Protein AF-A0A3M0HJQ2-F1 (afdb_monomer_lite)

Structure (mmCIF, N/CA/C/O backbone):
data_AF-A0A3M0HJQ2-F1
#
_entry.id   AF-A0A3M0HJQ2-F1
#
loop_
_atom_site.group_PDB
_atom_site.id
_atom_site.type_symbol
_atom_site.label_atom_id
_atom_site.label_alt_id
_atom_site.label_comp_id
_atom_site.label_asym_id
_atom_site.label_entity_id
_atom_site.label_seq_id
_atom_site.pdbx_PDB_ins_code
_atom_site.Cartn_x
_atom_site.Cartn_y
_atom_site.Cartn_z
_atom_site.occupancy
_atom_site.B_iso_or_equiv
_atom_site.auth_seq_id
_atom_site.auth_comp_id
_atom_site.auth_asym_id
_atom_site.auth_atom_id
_atom_site.pdbx_PDB_model_num
ATOM 1 N N . MET A 1 1 ? -12.375 14.868 40.725 1.00 40.19 1 MET A N 1
ATOM 2 C CA . MET A 1 1 ? -12.923 14.116 39.579 1.00 40.19 1 MET A CA 1
ATOM 3 C C . MET A 1 1 ? -11.983 14.349 38.417 1.00 40.19 1 MET A C 1
ATOM 5 O O . MET A 1 1 ? -12.058 15.398 37.795 1.00 40.19 1 MET A O 1
ATOM 9 N N . THR A 1 2 ? -11.043 13.436 38.203 1.00 40.97 2 THR A N 1
ATOM 10 C CA . THR A 1 2 ? -10.076 13.527 37.106 1.00 40.97 2 THR A CA 1
ATOM 11 C C . THR A 1 2 ? -10.437 12.409 36.146 1.00 40.97 2 THR A C 1
ATOM 13 O O . THR A 1 2 ? -10.406 11.239 36.516 1.00 40.97 2 THR A O 1
ATOM 16 N N . ASN A 1 3 ? -10.928 12.792 34.973 1.00 42.38 3 ASN A N 1
ATOM 17 C CA . ASN A 1 3 ? -11.360 11.874 33.935 1.00 42.38 3 ASN A CA 1
ATOM 18 C C . ASN A 1 3 ? -10.102 11.385 33.206 1.00 42.38 3 ASN A C 1
ATOM 20 O O . ASN A 1 3 ? -9.624 12.054 32.294 1.00 42.38 3 ASN A O 1
ATOM 24 N N . ASP A 1 4 ? -9.528 10.265 33.650 1.00 40.72 4 ASP A N 1
ATOM 25 C CA . ASP A 1 4 ? -8.465 9.570 32.919 1.00 40.72 4 ASP A CA 1
ATOM 26 C C . ASP A 1 4 ? -9.086 8.861 31.712 1.00 40.72 4 ASP A C 1
ATOM 28 O O . ASP A 1 4 ? -9.341 7.656 31.707 1.00 40.72 4 ASP A O 1
ATOM 32 N N . ALA A 1 5 ? -9.333 9.630 30.653 1.00 44.31 5 ALA A N 1
ATOM 33 C CA . ALA A 1 5 ? -9.494 9.086 29.318 1.00 44.31 5 ALA A CA 1
ATOM 34 C C . ALA A 1 5 ? -8.116 8.608 28.834 1.00 44.31 5 ALA A C 1
ATOM 36 O O . ALA A 1 5 ? -7.467 9.245 28.006 1.00 44.31 5 ALA A O 1
ATOM 37 N N . ARG A 1 6 ? -7.649 7.470 29.364 1.00 46.12 6 ARG A N 1
ATOM 38 C CA . ARG A 1 6 ? -6.638 6.670 28.674 1.00 46.12 6 ARG A CA 1
ATOM 39 C C . ARG A 1 6 ? -7.278 6.240 27.362 1.00 46.12 6 ARG A C 1
ATOM 41 O O . ARG A 1 6 ? -8.060 5.293 27.333 1.00 46.12 6 ARG A O 1
ATOM 48 N N . ALA A 1 7 ? -6.965 6.961 26.288 1.00 50.78 7 ALA A N 1
ATOM 49 C CA . ALA A 1 7 ? -7.093 6.435 24.945 1.00 50.78 7 ALA A CA 1
ATOM 50 C C . ALA A 1 7 ? -6.410 5.067 24.968 1.00 50.78 7 ALA A C 1
ATOM 52 O O . ALA A 1 7 ? -5.199 4.971 25.177 1.00 50.78 7 ALA A O 1
ATOM 53 N N . VAL A 1 8 ? -7.202 4.000 24.884 1.00 52.22 8 VAL A N 1
ATOM 54 C CA . VAL A 1 8 ? -6.667 2.656 24.733 1.00 52.22 8 VAL A CA 1
ATOM 55 C C . VAL A 1 8 ? -5.975 2.687 23.383 1.00 52.22 8 VAL A C 1
ATOM 57 O O . VAL A 1 8 ? -6.640 2.666 22.350 1.00 52.22 8 VAL A O 1
ATOM 60 N N . ALA A 1 9 ? -4.652 2.843 23.391 1.00 58.59 9 ALA A N 1
ATOM 61 C CA . ALA A 1 9 ? -3.831 2.597 22.223 1.00 58.59 9 ALA A CA 1
ATOM 62 C C . ALA A 1 9 ? -4.169 1.169 21.791 1.00 58.59 9 ALA A C 1
ATOM 64 O O . ALA A 1 9 ? -3.817 0.210 22.480 1.00 58.59 9 ALA A O 1
ATOM 65 N N . GLY A 1 10 ? -4.997 1.043 20.751 1.00 65.00 10 GLY A N 1
ATOM 66 C CA . GLY A 1 10 ? -5.478 -0.250 20.295 1.00 65.00 10 GLY A CA 1
ATOM 67 C C . GLY A 1 10 ? -4.273 -1.134 20.014 1.00 65.00 10 GLY A C 1
ATOM 68 O O . GLY A 1 10 ? -3.304 -0.669 19.414 1.00 65.00 10 GLY A O 1
ATOM 69 N N . THR A 1 11 ? -4.309 -2.384 20.475 1.00 79.12 11 THR A N 1
ATOM 70 C CA . THR A 1 11 ? -3.234 -3.342 20.210 1.00 79.12 11 THR A CA 1
ATOM 71 C C . THR A 1 11 ? -2.962 -3.366 18.712 1.00 79.12 11 THR A C 1
ATOM 73 O O . THR A 1 11 ? -3.881 -3.611 17.923 1.00 79.12 11 THR A O 1
ATOM 76 N N . ARG A 1 12 ? -1.717 -3.060 18.336 1.00 84.88 12 ARG A N 1
ATOM 77 C CA . ARG A 1 12 ? -1.265 -3.168 16.955 1.00 84.88 12 ARG A C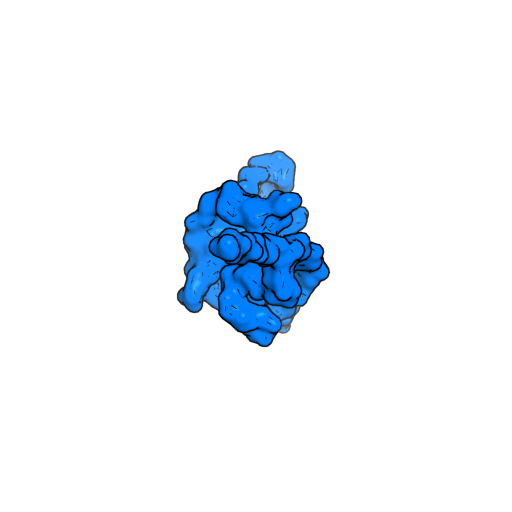A 1
ATOM 78 C C . ARG A 1 12 ? -0.928 -4.614 16.658 1.00 84.88 12 ARG A C 1
ATOM 80 O O . ARG A 1 12 ? -0.277 -5.276 17.466 1.00 84.88 12 ARG A O 1
ATOM 87 N N . ARG A 1 13 ? -1.386 -5.102 15.513 1.00 91.25 13 ARG A N 1
ATOM 88 C CA . ARG A 1 13 ? -1.111 -6.465 15.066 1.00 91.25 13 ARG A CA 1
ATOM 89 C C . ARG A 1 13 ? -0.843 -6.487 13.576 1.00 91.25 13 ARG A C 1
ATOM 91 O O . ARG A 1 13 ? -1.542 -5.818 12.813 1.00 91.25 13 ARG A O 1
ATOM 98 N N . MET A 1 14 ? 0.134 -7.305 13.210 1.00 92.56 14 MET A N 1
ATOM 99 C CA . MET A 1 14 ? 0.443 -7.640 11.833 1.00 92.56 14 MET A CA 1
ATOM 100 C C . MET A 1 14 ? 0.038 -9.069 11.524 1.00 92.56 14 MET A C 1
ATOM 102 O O . MET A 1 14 ? 0.194 -9.960 12.364 1.00 92.56 14 MET A O 1
ATOM 106 N N . GLU A 1 15 ? -0.432 -9.281 10.304 1.00 93.00 15 GLU A N 1
ATOM 107 C CA . GLU A 1 15 ? -0.724 -10.605 9.766 1.00 93.00 15 GLU A CA 1
ATOM 108 C C . GLU A 1 15 ? -0.312 -10.650 8.299 1.00 93.00 15 GLU A C 1
ATOM 110 O O . GLU A 1 15 ? -0.520 -9.681 7.570 1.00 93.00 15 GLU A O 1
ATOM 115 N N . THR A 1 16 ? 0.273 -11.769 7.877 1.00 93.25 16 THR A N 1
ATOM 116 C CA . THR A 1 16 ? 0.570 -12.038 6.469 1.00 93.25 16 THR A CA 1
ATOM 117 C C . THR A 1 16 ? -0.606 -12.769 5.834 1.00 93.25 16 THR A C 1
ATOM 119 O O . THR A 1 16 ? -1.147 -13.712 6.409 1.00 93.25 16 THR A O 1
ATOM 122 N N . ASP A 1 17 ? -0.969 -12.352 4.631 1.00 93.81 17 ASP A N 1
ATOM 123 C CA . ASP A 1 17 ? -2.041 -12.915 3.821 1.00 93.81 17 ASP A CA 1
ATOM 124 C C . ASP A 1 17 ? -1.639 -12.844 2.334 1.00 93.81 17 ASP A C 1
ATOM 126 O O . ASP A 1 17 ? -0.484 -12.591 1.979 1.00 93.81 17 ASP A O 1
ATOM 130 N N . SER A 1 18 ? -2.592 -13.066 1.437 1.00 92.69 18 SER A N 1
ATOM 131 C CA . SER A 1 18 ? -2.433 -12.866 0.006 1.00 92.69 18 SER A CA 1
ATOM 132 C C . SER A 1 18 ? -3.693 -12.275 -0.622 1.00 92.69 18 SER A C 1
ATOM 134 O O . SER A 1 18 ? -4.806 -12.415 -0.108 1.00 92.69 18 SER A O 1
ATOM 136 N N . ILE A 1 19 ? -3.506 -11.617 -1.759 1.00 92.81 19 ILE A N 1
ATOM 137 C CA . ILE A 1 19 ? -4.580 -11.178 -2.650 1.00 92.81 19 ILE A CA 1
ATOM 138 C C . ILE A 1 19 ? -4.380 -11.808 -4.023 1.00 92.81 19 ILE A C 1
ATOM 140 O O . ILE A 1 19 ? -3.255 -12.114 -4.418 1.00 92.81 19 ILE A O 1
ATOM 144 N N . THR A 1 20 ? -5.471 -11.990 -4.755 1.00 91.50 20 THR A N 1
ATOM 145 C CA . THR A 1 20 ? -5.436 -12.390 -6.164 1.00 91.50 20 THR A CA 1
ATOM 146 C C . THR A 1 20 ? -5.806 -11.179 -7.003 1.00 91.50 20 THR A C 1
ATOM 148 O O . THR A 1 20 ? -6.781 -10.502 -6.692 1.00 91.50 20 THR A O 1
ATOM 151 N N . VAL A 1 21 ? -5.012 -10.892 -8.028 1.00 88.56 21 VAL A N 1
ATOM 152 C CA . VAL A 1 21 ? -5.196 -9.738 -8.909 1.00 88.56 21 VAL A CA 1
ATOM 153 C C . VAL A 1 21 ? -5.335 -10.245 -10.331 1.00 88.56 21 VAL A C 1
ATOM 155 O O . VAL A 1 21 ? -4.450 -10.935 -10.848 1.00 88.56 21 VAL A O 1
ATOM 158 N N . ASP A 1 22 ? -6.443 -9.886 -10.960 1.00 83.62 22 ASP A N 1
ATOM 159 C CA . ASP A 1 22 ? -6.690 -10.149 -12.368 1.00 83.62 22 ASP A CA 1
ATOM 160 C C . ASP A 1 22 ? -6.090 -9.006 -13.180 1.00 83.62 22 ASP A C 1
ATOM 162 O O . ASP A 1 22 ? -6.580 -7.883 -13.119 1.00 83.62 22 ASP A O 1
ATOM 166 N N . SER A 1 23 ? -5.017 -9.269 -13.931 1.00 69.06 23 SER A N 1
ATOM 167 C CA . SER A 1 23 ? -4.483 -8.253 -14.837 1.00 69.06 23 SER A CA 1
ATOM 168 C C . SER A 1 23 ? -5.125 -8.407 -16.213 1.00 69.06 23 SER A C 1
ATOM 170 O O . SER A 1 23 ? -4.964 -9.459 -16.833 1.00 69.06 23 SER A O 1
ATOM 172 N N . PRO A 1 24 ? -5.774 -7.367 -16.764 1.00 66.06 24 PRO A N 1
ATOM 173 C CA . PRO A 1 24 ? -6.305 -7.411 -18.125 1.00 66.06 24 PRO A CA 1
ATOM 174 C C . PRO A 1 24 ? -5.197 -7.528 -19.188 1.00 66.06 24 PRO A C 1
ATOM 176 O O . PRO A 1 24 ? -5.477 -7.871 -20.336 1.00 66.06 24 PRO A O 1
ATOM 179 N N . ALA A 1 25 ? -3.937 -7.264 -18.820 1.00 64.00 25 ALA A N 1
ATOM 180 C CA . ALA A 1 25 ? -2.772 -7.378 -19.695 1.00 64.00 25 ALA A CA 1
ATOM 181 C C . ALA A 1 25 ? -2.166 -8.796 -19.750 1.00 64.00 25 ALA A C 1
ATOM 183 O O . ALA A 1 25 ? -1.341 -9.065 -20.626 1.00 64.00 25 ALA A O 1
ATOM 184 N N . SER A 1 26 ? -2.562 -9.712 -18.858 1.00 60.38 26 SER A N 1
ATOM 185 C CA . SER A 1 26 ? -2.122 -11.113 -18.867 1.00 60.38 26 SER A CA 1
ATOM 186 C C . SER A 1 26 ? -3.301 -12.079 -18.906 1.00 60.38 26 SER A C 1
ATOM 188 O O . SER A 1 26 ? -4.378 -11.805 -18.398 1.00 60.38 26 SER A O 1
ATOM 190 N N . THR A 1 27 ? -3.107 -13.265 -19.478 1.00 62.25 27 THR A N 1
ATOM 191 C CA . THR A 1 27 ? -4.163 -14.281 -19.652 1.00 62.25 27 THR A CA 1
ATOM 192 C C . THR A 1 27 ? -4.518 -15.043 -18.361 1.00 62.25 27 THR A C 1
ATOM 194 O O . THR A 1 27 ? -4.965 -16.186 -18.422 1.00 62.25 27 THR A O 1
ATOM 197 N N . GLY A 1 28 ? -4.322 -14.439 -17.184 1.00 71.56 28 GLY A N 1
ATOM 198 C CA . GLY A 1 28 ? -4.592 -15.078 -15.897 1.00 71.56 28 GLY A CA 1
ATOM 199 C C . GLY A 1 28 ? -4.363 -14.185 -14.678 1.00 71.56 28 GLY A C 1
ATOM 200 O O . GLY A 1 28 ? -3.736 -13.127 -14.763 1.00 71.56 28 GLY A O 1
ATOM 201 N N . SER A 1 29 ? -4.886 -14.653 -13.546 1.00 83.38 29 SER A N 1
ATOM 202 C CA . SER A 1 29 ? -4.750 -14.042 -12.225 1.00 83.38 29 SER A CA 1
ATOM 203 C C . SER A 1 29 ? -3.366 -14.287 -11.624 1.00 83.38 29 SER A C 1
ATOM 205 O O . SER A 1 29 ? -2.791 -15.366 -11.779 1.00 83.38 29 SER A O 1
ATOM 207 N N . THR A 1 30 ? -2.848 -13.310 -10.882 1.00 84.38 30 THR A N 1
ATOM 208 C CA . THR A 1 30 ? -1.586 -13.429 -10.139 1.00 84.38 30 THR A CA 1
ATOM 209 C C . THR A 1 30 ? -1.834 -13.264 -8.642 1.00 84.38 30 THR A C 1
ATOM 211 O O . THR A 1 30 ? -2.609 -12.405 -8.227 1.00 84.38 30 THR A O 1
ATOM 214 N N . VAL A 1 31 ? -1.182 -14.093 -7.825 1.00 87.69 31 VAL A N 1
ATOM 215 C CA . VAL A 1 31 ? -1.279 -14.035 -6.360 1.00 87.69 31 VAL A CA 1
ATOM 216 C C . VAL A 1 31 ? -0.127 -13.212 -5.799 1.00 87.69 31 VAL A C 1
ATOM 218 O O . VAL A 1 31 ? 1.036 -13.469 -6.115 1.00 87.69 31 VAL A O 1
ATOM 221 N N . PHE A 1 32 ? -0.451 -12.257 -4.933 1.00 87.44 32 PHE A N 1
ATOM 222 C CA . PHE A 1 32 ? 0.510 -11.361 -4.303 1.00 87.44 32 PHE A CA 1
ATOM 223 C C . PHE A 1 32 ? 0.479 -11.504 -2.782 1.00 87.44 32 PHE A C 1
ATOM 225 O O . PHE A 1 32 ? -0.608 -11.463 -2.199 1.00 87.44 32 PHE A O 1
ATOM 232 N N . PRO A 1 33 ? 1.643 -11.656 -2.120 1.00 91.06 33 PRO A N 1
ATOM 233 C CA . PRO A 1 33 ? 1.706 -11.637 -0.669 1.00 91.06 33 PRO A CA 1
ATOM 234 C C . PRO A 1 33 ? 1.426 -10.224 -0.161 1.00 91.06 33 PRO A C 1
ATOM 236 O O . PRO A 1 33 ? 1.932 -9.236 -0.709 1.00 91.06 33 PRO A O 1
ATOM 239 N N . VAL A 1 34 ? 0.655 -10.143 0.916 1.00 94.62 34 VAL A N 1
ATOM 240 C CA . VAL A 1 34 ? 0.376 -8.888 1.606 1.00 94.62 34 VAL A CA 1
ATOM 241 C C . VAL A 1 34 ? 0.575 -9.040 3.103 1.00 94.62 34 VAL A C 1
ATOM 243 O O . VAL A 1 34 ? 0.422 -10.127 3.653 1.00 94.62 34 VAL A O 1
ATOM 246 N N . THR A 1 35 ? 0.853 -7.929 3.763 1.00 95.44 35 THR A N 1
ATOM 247 C CA . THR A 1 35 ? 0.841 -7.828 5.216 1.00 95.44 35 THR A CA 1
ATOM 248 C C . THR A 1 35 ? -0.165 -6.772 5.619 1.00 95.44 35 THR A C 1
ATOM 250 O O . THR A 1 35 ? -0.151 -5.659 5.102 1.00 95.44 35 THR A O 1
ATOM 253 N N . THR A 1 36 ? -1.057 -7.109 6.540 1.00 96.44 36 THR A N 1
ATOM 254 C CA . THR A 1 36 ? -2.045 -6.176 7.081 1.00 96.44 36 THR A CA 1
ATOM 255 C C . THR A 1 36 ? -1.555 -5.619 8.407 1.00 96.44 36 THR A C 1
ATOM 257 O O . THR A 1 36 ? -1.133 -6.393 9.263 1.00 96.44 36 THR A O 1
ATOM 260 N N . ALA A 1 37 ? -1.659 -4.308 8.601 1.00 96.00 37 ALA A N 1
ATOM 261 C CA . ALA A 1 37 ? -1.519 -3.666 9.900 1.00 96.00 37 ALA A CA 1
ATOM 262 C C . ALA A 1 37 ? -2.908 -3.319 10.436 1.00 96.00 37 ALA A C 1
ATOM 264 O O . ALA A 1 37 ? -3.727 -2.701 9.748 1.00 96.00 37 ALA A O 1
ATOM 265 N N . SER A 1 38 ? -3.170 -3.711 11.679 1.00 94.75 38 SER A N 1
ATOM 266 C CA . SER A 1 38 ? -4.444 -3.479 12.350 1.00 94.75 38 SER A CA 1
ATOM 267 C C . SER A 1 38 ? -4.263 -2.738 13.667 1.00 94.75 38 SER A C 1
ATOM 269 O O . SER A 1 38 ? -3.275 -2.937 14.370 1.00 94.75 38 SER A O 1
ATOM 271 N N . THR A 1 39 ? -5.237 -1.894 14.007 1.00 91.25 39 THR A N 1
ATOM 272 C CA . THR A 1 39 ? -5.325 -1.199 15.297 1.00 91.25 39 THR A CA 1
ATOM 273 C C . THR A 1 39 ? -6.697 -1.470 15.896 1.00 91.25 39 THR A C 1
ATOM 275 O O . THR A 1 39 ? -7.719 -1.218 15.260 1.00 91.25 39 THR A O 1
ATOM 278 N N . GLY A 1 40 ? -6.739 -2.020 17.113 1.00 88.94 40 GLY A N 1
ATOM 279 C CA . GLY A 1 40 ? -8.012 -2.322 17.782 1.00 88.94 40 GLY A CA 1
ATOM 280 C C . GLY A 1 40 ? -8.883 -3.328 17.015 1.00 88.94 40 GLY A C 1
ATOM 281 O O . GLY A 1 40 ? -10.105 -3.232 17.048 1.00 88.94 40 GLY A O 1
ATOM 282 N N . GLY A 1 41 ? -8.257 -4.261 16.287 1.00 88.75 41 GLY A N 1
ATOM 283 C CA . GLY A 1 41 ? -8.943 -5.292 15.498 1.00 88.75 41 GLY A CA 1
ATOM 284 C C . GLY A 1 41 ? -9.437 -4.846 14.118 1.00 88.75 41 GLY A C 1
ATOM 285 O O . GLY A 1 41 ? -9.978 -5.668 13.387 1.00 88.75 41 GLY A O 1
ATOM 286 N N . THR A 1 42 ? -9.238 -3.582 13.735 1.00 92.69 42 THR A N 1
ATOM 287 C CA . THR A 1 42 ? -9.570 -3.081 12.391 1.00 92.69 42 THR A CA 1
ATOM 288 C C . THR A 1 42 ? -8.301 -2.963 11.561 1.00 92.69 42 THR A C 1
ATOM 290 O O . THR A 1 42 ? -7.333 -2.358 12.023 1.00 92.69 42 THR A O 1
ATOM 293 N N . VAL A 1 43 ? -8.290 -3.525 10.349 1.00 96.38 43 VAL A N 1
ATOM 294 C CA . VAL A 1 43 ? -7.192 -3.319 9.392 1.00 96.38 43 VAL A CA 1
ATOM 295 C C . VAL A 1 43 ? -7.205 -1.860 8.953 1.00 96.38 43 VAL A C 1
ATOM 297 O O . VAL A 1 43 ? -8.227 -1.355 8.501 1.00 96.38 43 VAL A O 1
ATOM 300 N N . THR A 1 44 ? -6.075 -1.179 9.112 1.00 96.12 44 THR A N 1
ATOM 301 C CA . THR A 1 44 ? -5.917 0.241 8.766 1.00 96.12 44 THR A CA 1
ATOM 302 C C . THR A 1 44 ? -5.009 0.440 7.560 1.00 96.12 44 THR A C 1
ATOM 304 O O . THR A 1 44 ? -5.124 1.444 6.858 1.00 96.12 44 THR A O 1
ATOM 307 N N . ALA A 1 45 ? -4.110 -0.511 7.311 1.00 97.00 45 ALA A N 1
ATOM 308 C CA . ALA A 1 45 ? -3.165 -0.458 6.211 1.00 97.00 45 ALA A CA 1
ATOM 309 C C . ALA A 1 45 ? -2.816 -1.858 5.702 1.00 97.00 45 ALA A C 1
ATOM 311 O O . ALA A 1 45 ? -2.811 -2.825 6.466 1.00 97.00 45 ALA A O 1
ATOM 312 N N . VAL A 1 46 ? -2.487 -1.946 4.417 1.00 97.12 46 VAL A N 1
ATOM 313 C CA . VAL A 1 46 ? -2.036 -3.173 3.757 1.00 97.12 46 VAL A CA 1
ATOM 314 C C . VAL A 1 46 ? -0.762 -2.876 2.981 1.00 97.12 46 VAL A C 1
ATOM 316 O O . VAL A 1 46 ? -0.723 -1.935 2.196 1.00 97.12 46 VAL A O 1
ATOM 319 N N . MET A 1 47 ? 0.275 -3.678 3.198 1.00 95.25 47 MET A N 1
ATOM 320 C CA . MET A 1 47 ? 1.523 -3.640 2.452 1.00 95.25 47 MET A CA 1
ATOM 321 C C . MET A 1 47 ? 1.601 -4.811 1.491 1.00 95.25 47 MET A C 1
ATOM 323 O O . MET A 1 47 ? 1.541 -5.963 1.904 1.00 95.25 47 MET A O 1
ATOM 327 N N . ILE A 1 48 ? 1.816 -4.525 0.219 1.00 92.75 48 ILE A N 1
ATOM 328 C CA . ILE A 1 48 ? 2.122 -5.519 -0.798 1.00 92.75 48 ILE A CA 1
ATOM 329 C C . ILE A 1 48 ? 3.634 -5.749 -0.795 1.00 92.75 48 ILE A C 1
ATOM 331 O O . ILE A 1 48 ? 4.415 -4.793 -0.813 1.00 92.75 48 ILE A O 1
ATOM 335 N N . ALA A 1 49 ? 4.036 -7.023 -0.814 1.00 84.62 49 ALA A N 1
ATOM 336 C CA . ALA A 1 49 ? 5.428 -7.433 -1.000 1.00 84.62 49 ALA A CA 1
ATOM 337 C C . ALA A 1 49 ? 6.399 -7.033 0.140 1.00 84.62 49 ALA A C 1
ATOM 339 O O . ALA A 1 49 ? 7.584 -6.798 -0.099 1.00 84.62 49 ALA A O 1
ATOM 340 N N . GLU A 1 50 ? 5.928 -6.997 1.395 1.00 76.44 50 GLU A N 1
ATOM 341 C CA . GLU A 1 50 ? 6.746 -6.642 2.575 1.00 76.44 50 GLU A CA 1
ATOM 342 C C . GLU A 1 50 ? 8.088 -7.407 2.610 1.00 76.44 50 GLU A C 1
ATOM 344 O O . GLU A 1 50 ? 9.163 -6.811 2.720 1.00 76.44 50 GLU A O 1
ATOM 349 N N . TYR A 1 51 ? 8.059 -8.728 2.397 1.00 65.38 51 TYR A N 1
ATOM 350 C CA . TYR A 1 51 ? 9.249 -9.588 2.476 1.00 65.38 51 TYR A CA 1
ATOM 351 C C . TYR A 1 51 ? 10.115 -9.631 1.206 1.00 65.38 51 TYR A C 1
ATOM 353 O O . TYR A 1 51 ? 11.068 -10.405 1.137 1.00 65.38 51 TYR A O 1
ATOM 361 N N . GLY A 1 52 ? 9.845 -8.781 0.215 1.00 60.59 52 GLY A N 1
ATOM 362 C CA . GLY A 1 52 ? 10.681 -8.635 -0.976 1.00 60.59 52 GLY A CA 1
ATOM 363 C C . GLY A 1 52 ? 9.886 -8.085 -2.155 1.00 60.59 52 GLY A C 1
ATOM 364 O O . GLY A 1 52 ? 8.750 -8.515 -2.333 1.00 60.59 52 GLY A O 1
ATOM 365 N N . PRO A 1 53 ? 10.456 -7.172 -2.966 1.00 59.75 53 PRO A N 1
ATOM 366 C CA . PRO A 1 53 ? 9.754 -6.578 -4.100 1.00 59.75 53 PRO A CA 1
ATOM 367 C C . PRO A 1 53 ? 9.263 -7.658 -5.067 1.00 59.75 53 PRO A C 1
ATOM 369 O O . PRO A 1 53 ? 9.920 -8.683 -5.270 1.00 59.75 53 PRO A O 1
ATOM 372 N N . LEU A 1 54 ? 8.114 -7.405 -5.691 1.00 66.31 54 LEU A N 1
ATOM 373 C CA . LEU A 1 54 ? 7.553 -8.295 -6.702 1.00 66.31 54 LEU A CA 1
ATOM 374 C C . LEU A 1 54 ? 8.550 -8.470 -7.855 1.00 66.31 54 LEU A C 1
ATOM 376 O O . LEU A 1 54 ? 9.057 -7.488 -8.399 1.00 66.31 54 LEU A O 1
ATOM 380 N N . ALA A 1 55 ? 8.850 -9.718 -8.216 1.00 57.88 55 ALA A N 1
ATOM 381 C CA . ALA A 1 55 ? 9.715 -10.006 -9.353 1.00 57.88 55 ALA A CA 1
ATOM 382 C C . ALA A 1 55 ? 9.010 -9.631 -10.669 1.00 57.88 55 ALA A C 1
ATOM 384 O O . ALA A 1 55 ? 7.850 -9.982 -10.875 1.00 57.88 55 ALA A O 1
ATOM 385 N N . GLY A 1 56 ? 9.730 -8.967 -11.579 1.00 61.75 56 GLY A N 1
ATOM 386 C CA . GLY A 1 56 ? 9.208 -8.553 -12.886 1.00 61.75 56 GLY A CA 1
ATOM 387 C C . GLY A 1 56 ? 8.575 -7.157 -12.895 1.00 61.75 56 GLY A C 1
ATOM 388 O O . GLY A 1 56 ? 8.811 -6.335 -12.010 1.00 61.75 56 GLY A O 1
ATOM 389 N N . THR A 1 57 ? 7.810 -6.857 -13.948 1.00 62.62 57 THR A N 1
ATOM 390 C CA . THR A 1 57 ? 7.064 -5.596 -14.059 1.00 62.62 57 THR A CA 1
ATOM 391 C C . THR A 1 57 ? 5.953 -5.579 -13.017 1.00 62.62 57 THR A C 1
ATOM 393 O O . THR A 1 57 ? 5.162 -6.518 -12.955 1.00 62.62 57 THR A O 1
ATOM 396 N N . SER A 1 58 ? 5.883 -4.518 -12.207 1.00 68.50 58 SER A N 1
ATOM 397 C CA . SER A 1 58 ? 4.778 -4.383 -11.255 1.00 68.50 58 SER A CA 1
ATOM 398 C C . SER A 1 58 ? 3.451 -4.309 -12.003 1.00 68.50 58 SER A C 1
ATOM 400 O O . SER A 1 58 ? 3.396 -3.597 -13.013 1.00 68.50 58 SER A O 1
ATOM 402 N N . PRO A 1 59 ? 2.394 -4.986 -11.527 1.00 76.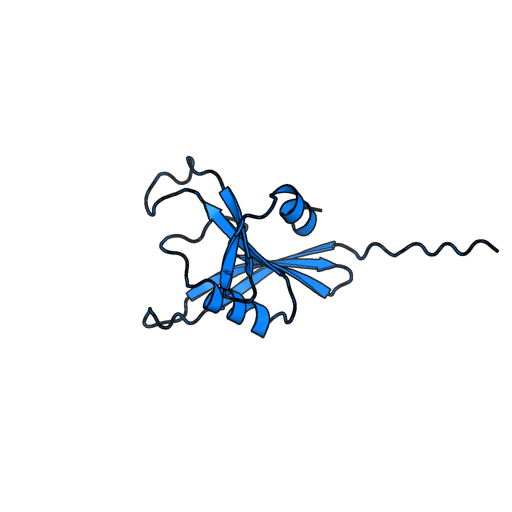06 59 PRO A N 1
ATOM 403 C CA . PRO A 1 59 ? 1.059 -4.804 -12.071 1.00 76.06 59 PRO A CA 1
ATOM 404 C C . PRO A 1 59 ? 0.617 -3.341 -12.008 1.00 76.06 59 PRO A C 1
ATOM 406 O O . PRO A 1 59 ? 1.187 -2.515 -11.277 1.00 76.06 59 PRO A O 1
ATOM 409 N N . ASP A 1 60 ? -0.435 -3.027 -12.757 1.00 87.06 60 ASP A N 1
ATOM 410 C CA . ASP A 1 60 ? -1.067 -1.721 -12.662 1.00 87.06 60 ASP A CA 1
ATOM 411 C C . ASP A 1 60 ? -1.477 -1.435 -11.206 1.00 87.06 60 ASP A C 1
ATOM 413 O O . ASP A 1 60 ? -1.975 -2.306 -10.486 1.00 87.06 60 ASP A O 1
ATOM 417 N N . GLY A 1 61 ? -1.189 -0.220 -10.736 1.00 89.94 61 GLY A N 1
ATOM 418 C CA . GLY A 1 61 ? -1.443 0.138 -9.342 1.00 89.94 61 GLY A CA 1
ATOM 419 C C . GLY A 1 61 ? -2.937 0.219 -9.023 1.00 89.94 61 GLY A C 1
ATOM 420 O O . GLY A 1 61 ? -3.329 -0.018 -7.881 1.00 89.94 61 GLY A O 1
ATOM 421 N N . HIS A 1 62 ? -3.784 0.490 -10.020 1.00 91.94 62 HIS A N 1
ATOM 422 C CA . HIS A 1 62 ? -5.234 0.469 -9.875 1.00 91.94 62 HIS A CA 1
ATOM 423 C C . HIS A 1 62 ? -5.751 -0.949 -9.621 1.00 91.94 62 HIS A C 1
ATOM 425 O O . HIS A 1 62 ? -6.560 -1.140 -8.712 1.00 91.94 62 HIS A O 1
ATOM 431 N N . ASP A 1 63 ? -5.245 -1.940 -10.358 1.00 91.00 63 ASP A N 1
ATOM 432 C CA . ASP A 1 63 ? -5.641 -3.344 -10.198 1.00 91.00 63 ASP A CA 1
ATOM 433 C C . ASP A 1 63 ? -5.233 -3.871 -8.813 1.00 91.00 63 ASP A C 1
ATOM 435 O O . ASP A 1 63 ? -6.046 -4.457 -8.095 1.00 91.00 63 ASP A O 1
ATOM 439 N N . LEU A 1 64 ? -3.991 -3.587 -8.391 1.00 91.25 64 LEU A N 1
ATOM 440 C CA . LEU A 1 64 ? -3.498 -3.930 -7.051 1.00 91.25 64 LEU A CA 1
ATOM 4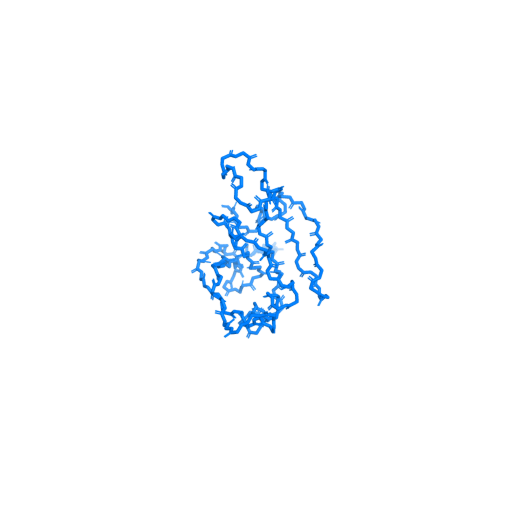41 C C . LEU A 1 64 ? -4.375 -3.315 -5.957 1.00 91.25 64 LEU A C 1
ATOM 443 O O . LEU A 1 64 ? -4.802 -4.001 -5.026 1.00 91.25 64 LEU A O 1
ATOM 447 N N . ARG A 1 65 ? -4.642 -2.010 -6.063 1.00 94.50 65 ARG A N 1
ATOM 448 C CA . ARG A 1 65 ? -5.419 -1.279 -5.065 1.00 94.50 65 ARG A CA 1
ATOM 449 C C . ARG A 1 65 ? -6.857 -1.779 -4.998 1.00 94.50 65 ARG A C 1
ATOM 451 O O . ARG A 1 65 ? -7.384 -1.939 -3.901 1.00 94.50 65 ARG A O 1
ATOM 458 N N . THR A 1 66 ? -7.480 -2.034 -6.143 1.00 94.00 66 THR A N 1
ATOM 459 C CA . THR A 1 66 ? -8.852 -2.551 -6.214 1.00 94.00 66 THR A CA 1
ATOM 460 C C . THR A 1 66 ? -8.956 -3.905 -5.522 1.00 94.00 66 THR A C 1
ATOM 462 O O . THR A 1 66 ? -9.770 -4.053 -4.615 1.00 94.00 66 THR A O 1
ATOM 465 N N . ALA A 1 67 ? -8.053 -4.842 -5.827 1.00 93.81 67 ALA A N 1
ATOM 466 C CA . ALA A 1 67 ? -8.043 -6.158 -5.188 1.00 93.81 67 ALA A CA 1
ATOM 467 C C . ALA A 1 67 ? -7.870 -6.088 -3.658 1.00 93.81 67 ALA A C 1
ATOM 469 O O . ALA A 1 67 ? -8.476 -6.868 -2.922 1.00 93.81 67 ALA A O 1
ATOM 470 N N . VAL A 1 68 ? -7.065 -5.143 -3.155 1.00 96.19 68 VAL A N 1
ATOM 471 C CA . VAL A 1 68 ? -6.939 -4.901 -1.708 1.00 96.19 68 VAL A CA 1
ATOM 472 C C . VAL A 1 68 ? -8.244 -4.363 -1.123 1.00 96.19 68 VAL A C 1
ATOM 474 O O . VAL A 1 68 ? -8.689 -4.847 -0.084 1.00 96.19 68 VAL A O 1
ATOM 477 N N . LEU A 1 69 ? -8.863 -3.375 -1.768 1.00 96.44 69 LEU A N 1
ATOM 478 C CA . LEU A 1 69 ? -10.045 -2.692 -1.238 1.00 96.44 69 LEU A CA 1
ATOM 479 C C . LEU A 1 69 ? -11.329 -3.511 -1.319 1.00 96.44 69 LEU A C 1
ATOM 481 O O . LEU A 1 69 ? -12.198 -3.326 -0.468 1.00 96.44 69 LEU A O 1
ATOM 485 N N . ASP A 1 70 ? -11.430 -4.436 -2.271 1.00 96.00 70 ASP A N 1
ATOM 486 C CA . ASP A 1 70 ? -12.525 -5.406 -2.328 1.00 96.00 70 ASP A CA 1
ATOM 487 C C . ASP A 1 70 ? -12.557 -6.284 -1.070 1.00 96.00 70 ASP A C 1
ATOM 489 O O . ASP A 1 70 ? -13.627 -6.676 -0.599 1.00 96.00 70 ASP A O 1
ATOM 493 N N . ARG A 1 71 ? -11.382 -6.563 -0.488 1.00 96.19 71 ARG A N 1
ATOM 494 C CA . ARG A 1 71 ? -11.249 -7.363 0.734 1.00 96.19 71 ARG A CA 1
ATOM 495 C C . ARG A 1 71 ? -11.217 -6.521 2.009 1.00 96.19 71 ARG A C 1
ATOM 497 O O . ARG A 1 71 ? -11.820 -6.911 3.008 1.00 96.19 71 ARG A O 1
ATOM 504 N N . TRP A 1 72 ? -10.529 -5.383 1.986 1.00 96.62 72 TRP A N 1
ATOM 505 C CA . TRP A 1 72 ? -10.393 -4.470 3.120 1.00 96.62 72 TRP A CA 1
ATOM 506 C C . TRP A 1 72 ? -10.779 -3.041 2.713 1.00 96.62 72 TRP A C 1
ATOM 508 O O . TRP A 1 72 ? -9.915 -2.229 2.374 1.00 96.62 72 TRP A O 1
ATOM 518 N N . PRO A 1 73 ? -12.079 -2.701 2.748 1.00 95.88 73 PRO A N 1
ATOM 519 C CA . PRO A 1 73 ? -12.546 -1.388 2.327 1.00 95.88 73 PRO A CA 1
ATOM 520 C C . PRO A 1 73 ? -11.972 -0.254 3.185 1.00 95.88 73 PRO A C 1
ATOM 522 O O . PRO A 1 73 ? -11.990 -0.314 4.413 1.00 95.88 73 PRO A O 1
ATOM 525 N N . GLY A 1 74 ? -11.515 0.815 2.531 1.00 94.75 74 GLY A N 1
ATOM 526 C CA . GLY A 1 74 ? -11.078 2.052 3.190 1.00 94.75 74 GLY A CA 1
ATOM 527 C C . GLY A 1 74 ? -9.673 2.029 3.799 1.00 94.75 74 GLY A C 1
ATOM 528 O O . GLY A 1 74 ? -9.303 2.989 4.472 1.00 94.75 74 GLY A O 1
ATOM 529 N N . VAL A 1 75 ? -8.884 0.976 3.573 1.00 97.00 75 VAL A N 1
ATOM 530 C CA . VAL A 1 75 ? -7.496 0.907 4.058 1.00 97.00 75 VAL A CA 1
ATOM 531 C C . VAL A 1 75 ? -6.543 1.710 3.176 1.00 97.00 75 VAL A C 1
ATOM 533 O O . VAL A 1 75 ? -6.782 1.902 1.981 1.00 97.00 75 VAL A O 1
ATOM 536 N N . ARG A 1 76 ? -5.423 2.137 3.761 1.00 97.00 76 ARG A N 1
ATOM 537 C CA . ARG A 1 76 ? -4.274 2.631 2.991 1.00 97.00 76 ARG A CA 1
ATOM 538 C C . ARG A 1 76 ? -3.530 1.453 2.375 1.00 97.00 76 ARG A C 1
ATOM 540 O O . ARG A 1 76 ? -3.380 0.414 3.022 1.00 97.00 76 ARG A O 1
ATOM 547 N N . VAL A 1 77 ? -3.075 1.605 1.136 1.00 97.00 77 VAL A N 1
ATOM 548 C CA . VAL A 1 77 ? -2.425 0.525 0.388 1.00 97.00 77 VAL A CA 1
ATOM 549 C C . VAL A 1 77 ? -1.015 0.950 0.030 1.00 97.00 77 VAL A C 1
ATOM 551 O O . VAL A 1 77 ? -0.823 1.962 -0.635 1.00 97.00 77 VAL A O 1
ATOM 554 N N . PHE A 1 78 ? -0.040 0.160 0.453 1.00 95.44 78 PHE A N 1
ATOM 555 C CA . PHE A 1 78 ? 1.372 0.398 0.207 1.00 95.44 78 PHE A CA 1
ATOM 556 C C . PHE A 1 78 ? 1.958 -0.714 -0.642 1.00 95.44 78 PHE A C 1
ATOM 558 O O . PHE A 1 78 ? 1.530 -1.865 -0.570 1.00 95.44 78 PHE A O 1
ATOM 565 N N . GLU A 1 79 ? 2.990 -0.386 -1.402 1.00 92.62 79 GLU A N 1
ATOM 566 C CA . GLU A 1 79 ? 3.795 -1.360 -2.124 1.00 92.62 79 GLU A CA 1
ATOM 567 C C . GLU A 1 79 ? 5.263 -1.158 -1.759 1.00 92.62 79 GLU A C 1
ATOM 569 O O . GLU A 1 79 ? 5.795 -0.048 -1.846 1.00 92.62 79 GLU A O 1
ATOM 574 N N . ARG A 1 80 ? 5.937 -2.244 -1.372 1.00 88.88 80 ARG A N 1
ATOM 575 C CA . ARG A 1 80 ? 7.392 -2.243 -1.259 1.00 88.88 80 ARG A CA 1
ATOM 576 C C . ARG A 1 80 ? 8.007 -2.396 -2.647 1.00 88.88 80 ARG A C 1
ATOM 578 O O . ARG A 1 80 ? 7.760 -3.371 -3.358 1.00 88.88 80 ARG A O 1
ATOM 585 N N . ARG A 1 81 ? 8.836 -1.431 -3.026 1.00 83.94 81 ARG A N 1
ATOM 586 C CA . ARG A 1 81 ? 9.521 -1.358 -4.317 1.00 83.94 81 ARG A CA 1
ATOM 587 C C . ARG A 1 81 ? 11.023 -1.505 -4.131 1.00 83.94 81 ARG A C 1
ATOM 589 O O . ARG A 1 81 ? 11.554 -1.389 -3.027 1.00 83.94 81 ARG A O 1
ATOM 596 N N . SER A 1 82 ? 11.710 -1.737 -5.239 1.00 77.88 82 SER A N 1
ATOM 597 C CA . SER A 1 82 ? 13.158 -1.618 -5.329 1.00 77.88 82 SER A CA 1
ATOM 598 C C . SER A 1 82 ? 13.541 -0.741 -6.512 1.00 77.88 82 SER A C 1
ATOM 600 O O . SER A 1 82 ? 12.807 -0.648 -7.496 1.00 77.88 82 SER A O 1
ATOM 602 N N . THR A 1 83 ? 14.718 -0.122 -6.437 1.00 71.38 83 THR A N 1
ATOM 603 C CA . THR A 1 83 ? 15.320 0.636 -7.551 1.00 71.38 83 THR A CA 1
ATOM 604 C C . THR A 1 83 ? 15.792 -0.261 -8.706 1.00 71.38 83 THR A C 1
ATOM 606 O O . THR A 1 83 ? 16.358 0.213 -9.689 1.00 71.38 83 THR A O 1
ATOM 609 N N . GLY A 1 84 ? 15.577 -1.573 -8.591 1.00 63.06 84 GLY A N 1
ATOM 610 C CA . GLY A 1 84 ? 16.138 -2.585 -9.466 1.00 63.06 84 GLY A CA 1
ATOM 611 C C . GLY A 1 84 ? 15.410 -2.806 -10.781 1.00 63.06 84 GLY A C 1
ATOM 612 O O . GLY A 1 84 ? 14.184 -2.820 -10.849 1.00 63.06 84 GLY A O 1
ATOM 613 N N . VAL A 1 85 ? 16.194 -3.083 -11.823 1.00 58.59 85 VAL A N 1
ATOM 614 C CA . VAL A 1 85 ? 15.710 -3.648 -13.086 1.00 58.59 85 VAL A CA 1
ATOM 615 C C . VAL A 1 85 ? 15.586 -5.165 -12.931 1.00 58.59 85 VAL A C 1
ATOM 617 O O . VAL A 1 85 ? 16.439 -5.804 -12.315 1.00 58.59 85 VAL A O 1
ATOM 620 N N . SER A 1 86 ? 14.547 -5.760 -13.520 1.00 53.81 86 SER A N 1
ATOM 621 C CA . SER A 1 86 ? 14.359 -7.215 -13.545 1.00 53.81 86 SER A CA 1
ATOM 622 C C . SER A 1 86 ? 15.649 -7.952 -13.950 1.00 53.81 86 SER A C 1
ATOM 624 O O . SER A 1 86 ? 16.167 -7.736 -15.044 1.00 53.81 86 SER A O 1
ATOM 626 N N . GLY A 1 87 ? 16.150 -8.838 -13.080 1.00 52.41 87 GLY A N 1
ATOM 627 C CA . GLY A 1 87 ? 17.314 -9.696 -13.341 1.00 52.41 87 GLY A CA 1
ATOM 628 C C . GLY 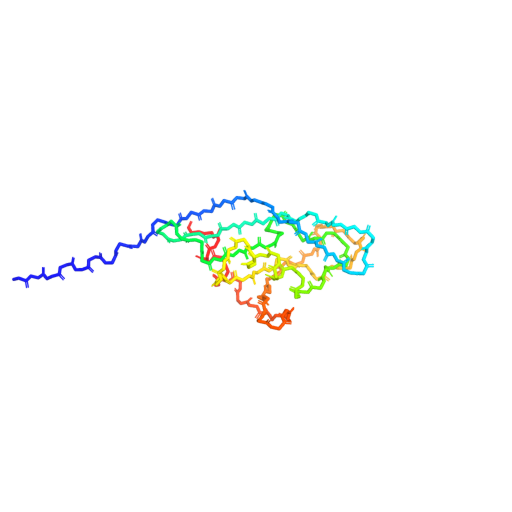A 1 87 ? 18.666 -9.228 -12.781 1.00 52.41 87 GLY A C 1
ATOM 629 O O . GLY A 1 87 ? 19.629 -9.984 -12.889 1.00 52.41 87 GLY A O 1
ATOM 630 N N . ALA A 1 88 ? 18.774 -8.045 -12.166 1.00 54.44 88 ALA A N 1
ATOM 631 C CA . ALA A 1 88 ? 20.001 -7.650 -11.456 1.00 54.44 88 ALA A CA 1
ATOM 632 C C . ALA A 1 88 ? 20.079 -8.260 -10.030 1.00 54.44 88 ALA A C 1
ATOM 634 O O . ALA A 1 88 ? 19.081 -8.766 -9.503 1.00 54.44 88 ALA A O 1
ATOM 635 N N . ASP A 1 89 ? 21.277 -8.253 -9.428 1.00 57.03 89 ASP A N 1
ATOM 636 C CA . ASP A 1 89 ? 21.570 -8.922 -8.148 1.00 57.03 89 ASP A CA 1
ATOM 637 C C . ASP A 1 89 ? 20.635 -8.427 -7.022 1.00 57.03 89 ASP A C 1
ATOM 639 O O . ASP A 1 89 ? 20.681 -7.243 -6.675 1.00 57.03 89 ASP A O 1
ATOM 643 N N . PRO A 1 90 ? 19.827 -9.311 -6.403 1.00 56.25 90 PRO A N 1
ATOM 644 C CA . PRO A 1 90 ? 18.883 -8.943 -5.348 1.00 56.25 90 PRO A CA 1
ATOM 645 C C . PRO A 1 90 ? 19.538 -8.336 -4.100 1.00 56.25 90 PRO A C 1
ATOM 647 O O . PRO A 1 90 ? 18.847 -7.707 -3.303 1.00 56.25 90 PRO A O 1
ATOM 650 N N . ARG A 1 91 ? 20.856 -8.494 -3.919 1.00 60.66 91 ARG A N 1
ATOM 651 C CA . ARG A 1 91 ? 21.611 -7.940 -2.783 1.00 60.66 91 ARG A CA 1
ATOM 652 C C . ARG A 1 91 ? 22.000 -6.470 -2.956 1.00 60.66 91 ARG A C 1
ATOM 654 O O . ARG A 1 91 ? 22.466 -5.870 -1.996 1.00 60.66 91 ARG A O 1
ATOM 661 N N . GLY A 1 92 ? 21.861 -5.911 -4.160 1.00 55.50 92 GLY A N 1
ATOM 662 C CA . GLY A 1 92 ? 22.313 -4.556 -4.491 1.00 55.50 92 GLY A CA 1
ATOM 663 C C . GLY A 1 92 ? 21.220 -3.488 -4.513 1.00 55.50 92 GLY A C 1
ATOM 664 O O . GLY A 1 92 ? 21.510 -2.356 -4.888 1.00 55.50 92 GLY A O 1
ATOM 665 N N . TYR A 1 93 ? 19.975 -3.827 -4.172 1.00 63.97 93 TYR A N 1
ATOM 666 C CA . TYR A 1 93 ? 18.860 -2.895 -4.305 1.00 63.97 93 TYR A CA 1
ATOM 667 C C . TYR A 1 93 ? 18.526 -2.169 -3.012 1.00 63.97 93 TYR A C 1
ATOM 669 O O . TYR A 1 93 ? 18.324 -2.790 -1.969 1.00 63.97 93 TYR A O 1
ATOM 677 N N . GLU A 1 94 ? 18.352 -0.857 -3.128 1.00 71.69 94 GLU A N 1
ATOM 678 C CA . GLU A 1 94 ? 17.645 -0.077 -2.122 1.00 71.69 94 GLU A CA 1
ATOM 679 C C . GLU A 1 94 ? 16.144 -0.335 -2.265 1.00 71.69 94 GLU A C 1
ATOM 681 O O . GLU A 1 94 ? 15.593 -0.316 -3.375 1.00 71.69 94 GLU A O 1
ATOM 686 N N . THR A 1 95 ? 15.487 -0.613 -1.139 1.00 78.12 95 THR A N 1
ATOM 687 C CA . THR A 1 95 ? 14.031 -0.737 -1.091 1.00 78.12 95 THR A CA 1
ATOM 688 C C . THR A 1 95 ? 13.408 0.517 -0.530 1.00 78.12 95 THR A C 1
ATOM 690 O O . THR A 1 95 ? 13.881 1.041 0.473 1.00 78.12 95 THR A O 1
ATOM 693 N N . PHE A 1 96 ? 12.321 0.939 -1.154 1.00 85.44 96 PHE A N 1
ATOM 694 C CA . PHE A 1 96 ? 11.526 2.086 -0.749 1.00 85.44 96 PHE A CA 1
ATOM 695 C C . PHE A 1 96 ? 10.047 1.711 -0.792 1.00 85.44 96 PHE A C 1
ATOM 697 O O . PHE A 1 96 ? 9.670 0.671 -1.343 1.00 85.44 96 PHE A O 1
ATOM 704 N N . TYR A 1 97 ? 9.213 2.548 -0.195 1.00 90.06 97 TYR A N 1
ATOM 705 C CA . TYR A 1 97 ? 7.776 2.338 -0.143 1.00 90.06 97 TYR A CA 1
ATOM 706 C C . TYR A 1 97 ? 7.066 3.401 -0.964 1.00 90.06 97 TYR A C 1
ATOM 708 O O . TYR A 1 97 ? 7.498 4.551 -1.024 1.00 90.06 97 TYR A O 1
ATOM 716 N N . VAL A 1 98 ? 5.964 2.998 -1.582 1.00 93.44 98 VAL A N 1
ATOM 717 C CA . VAL A 1 98 ? 5.033 3.908 -2.248 1.00 93.44 98 VAL A CA 1
ATOM 718 C C . VAL A 1 98 ? 3.629 3.654 -1.726 1.00 93.44 98 VAL A C 1
ATOM 720 O O . VAL A 1 98 ? 3.274 2.513 -1.422 1.00 93.44 98 VAL A O 1
ATOM 723 N N . GLU A 1 99 ? 2.825 4.704 -1.638 1.00 96.62 99 GLU A N 1
ATOM 724 C CA . GLU A 1 99 ? 1.386 4.601 -1.415 1.00 96.62 99 GLU A CA 1
ATOM 725 C C . GLU A 1 99 ? 0.661 4.518 -2.763 1.00 96.62 99 GLU A C 1
ATOM 727 O O . GLU A 1 99 ? 1.010 5.215 -3.720 1.00 96.62 99 GLU A O 1
ATOM 732 N N . LEU A 1 100 ? -0.335 3.633 -2.849 1.00 95.38 100 LEU A N 1
ATOM 733 C CA . LEU A 1 100 ? -1.252 3.559 -3.980 1.00 95.38 100 LEU A CA 1
ATOM 734 C C . LEU A 1 100 ? -2.426 4.506 -3.733 1.00 95.38 100 LEU A C 1
ATOM 736 O O . LEU A 1 100 ? -3.358 4.213 -2.976 1.00 95.38 100 LEU A O 1
ATOM 740 N N . GLU A 1 101 ? -2.378 5.638 -4.425 1.00 94.31 101 GLU A N 1
ATOM 741 C CA . GLU A 1 101 ? -3.413 6.663 -4.411 1.00 94.31 101 GLU A CA 1
ATOM 742 C C . GLU A 1 101 ? -4.752 6.136 -4.927 1.00 94.31 101 GLU A C 1
ATOM 744 O O . GLU A 1 101 ? -4.836 5.108 -5.600 1.00 94.31 101 GLU A O 1
ATOM 749 N N . SER A 1 102 ? -5.824 6.893 -4.690 1.00 90.12 102 SER A N 1
ATOM 750 C CA . SER A 1 102 ? -7.163 6.559 -5.206 1.00 90.12 102 SER A CA 1
ATOM 751 C C . SER A 1 102 ? -7.220 6.305 -6.718 1.00 90.12 102 SER A C 1
ATOM 753 O O . SER A 1 102 ? -8.010 5.476 -7.168 1.00 90.12 102 SER A O 1
ATOM 755 N N . SER A 1 103 ? -6.346 6.958 -7.485 1.00 89.38 103 SER A N 1
ATOM 756 C CA . SER A 1 103 ? -6.194 6.770 -8.929 1.00 89.38 103 SER A CA 1
ATOM 757 C C . SER A 1 103 ? -5.433 5.500 -9.327 1.00 89.38 103 SER A C 1
ATOM 759 O O . SER A 1 103 ? -5.435 5.154 -10.502 1.00 89.38 103 SER A O 1
ATOM 761 N N . GLY A 1 104 ? -4.765 4.822 -8.389 1.00 89.31 104 GLY A N 1
ATOM 762 C CA . GLY A 1 104 ? -3.798 3.755 -8.663 1.00 89.31 104 GLY A CA 1
ATOM 763 C C . GLY A 1 104 ? -2.372 4.260 -8.922 1.00 89.31 104 GLY A C 1
ATOM 764 O O . GLY A 1 104 ? -1.469 3.455 -9.147 1.00 89.31 104 GLY A O 1
ATOM 765 N N . CYS A 1 105 ? -2.141 5.578 -8.880 1.00 93.50 105 CYS A N 1
ATOM 766 C CA . CYS A 1 105 ? -0.794 6.138 -8.976 1.00 93.50 105 CYS A CA 1
ATOM 767 C C . CYS A 1 105 ? 0.041 5.764 -7.748 1.00 93.50 105 CYS A C 1
ATOM 769 O O . CYS A 1 105 ? -0.472 5.701 -6.633 1.00 93.50 105 CYS A O 1
ATOM 771 N N . ARG A 1 106 ? 1.340 5.560 -7.970 1.00 93.00 106 ARG A N 1
ATOM 772 C CA . ARG A 1 106 ? 2.329 5.352 -6.910 1.00 93.00 106 ARG A CA 1
ATOM 773 C C . ARG A 1 106 ? 2.921 6.696 -6.517 1.00 93.00 106 ARG A C 1
ATOM 775 O O . ARG A 1 106 ? 3.491 7.368 -7.376 1.00 93.00 106 ARG A O 1
ATOM 782 N N . THR A 1 107 ? 2.805 7.046 -5.245 1.00 94.31 107 THR A N 1
ATOM 783 C CA . THR A 1 107 ? 3.424 8.241 -4.668 1.00 94.31 107 THR A CA 1
ATOM 784 C C . THR A 1 107 ? 4.454 7.809 -3.638 1.00 94.31 107 THR A C 1
ATOM 786 O O . THR A 1 107 ? 4.176 6.925 -2.827 1.00 94.31 107 THR A O 1
ATOM 789 N N . ASP A 1 108 ? 5.639 8.415 -3.670 1.00 93.00 108 ASP A N 1
ATOM 790 C CA . ASP A 1 108 ? 6.662 8.173 -2.654 1.00 93.00 108 ASP A CA 1
ATOM 791 C C . ASP A 1 108 ? 6.125 8.535 -1.265 1.00 93.00 108 ASP A C 1
ATOM 793 O O . ASP A 1 108 ? 5.444 9.548 -1.092 1.00 93.00 108 ASP A O 1
ATOM 797 N N . ILE A 1 109 ? 6.450 7.708 -0.274 1.00 94.00 109 ILE A N 1
ATOM 798 C CA . ILE A 1 109 ? 6.067 7.933 1.117 1.00 94.00 109 ILE A CA 1
ATOM 799 C C . ILE A 1 109 ? 7.270 7.776 2.042 1.00 94.00 109 ILE A C 1
ATOM 801 O O . ILE A 1 109 ? 8.200 7.012 1.769 1.00 94.00 109 ILE A O 1
ATOM 805 N N . ASP A 1 110 ? 7.239 8.514 3.149 1.00 91.94 110 ASP A N 1
ATOM 806 C CA . ASP A 1 110 ? 8.251 8.433 4.187 1.00 91.94 110 ASP A CA 1
ATOM 807 C C . ASP A 1 110 ? 8.349 7.004 4.755 1.00 91.94 110 ASP A C 1
ATOM 809 O O . ASP A 1 110 ? 7.358 6.369 5.132 1.00 91.94 110 ASP A O 1
ATOM 813 N N . THR A 1 111 ? 9.576 6.488 4.811 1.00 88.62 111 THR A N 1
ATOM 814 C CA . THR A 1 111 ? 9.856 5.136 5.302 1.00 88.62 111 THR A CA 1
ATOM 815 C C . THR A 1 111 ? 9.576 4.996 6.795 1.00 88.62 111 THR A C 1
ATOM 817 O O . THR A 1 111 ? 9.138 3.927 7.226 1.00 88.62 111 THR A O 1
ATOM 820 N N . ASP A 1 112 ? 9.767 6.050 7.584 1.00 90.75 112 ASP A N 1
ATOM 821 C CA . ASP A 1 112 ? 9.489 6.039 9.018 1.00 90.75 112 ASP A CA 1
ATOM 822 C C . ASP A 1 112 ? 7.980 5.985 9.276 1.00 90.75 112 ASP A C 1
ATOM 824 O O . ASP A 1 112 ? 7.532 5.279 10.182 1.00 90.75 112 ASP A O 1
ATOM 828 N N . GLU A 1 113 ? 7.176 6.654 8.440 1.00 92.56 113 GLU A N 1
ATOM 829 C CA . GLU A 1 113 ? 5.712 6.575 8.513 1.00 92.56 113 GLU A CA 1
ATOM 830 C C . GLU A 1 113 ? 5.228 5.143 8.265 1.00 92.56 113 GLU A C 1
ATOM 832 O O . GLU A 1 113 ? 4.433 4.598 9.034 1.00 92.56 113 GLU A O 1
ATOM 837 N N . VAL A 1 114 ? 5.747 4.506 7.217 1.00 91.69 114 VAL A N 1
ATOM 838 C CA . VAL A 1 114 ? 5.405 3.125 6.878 1.00 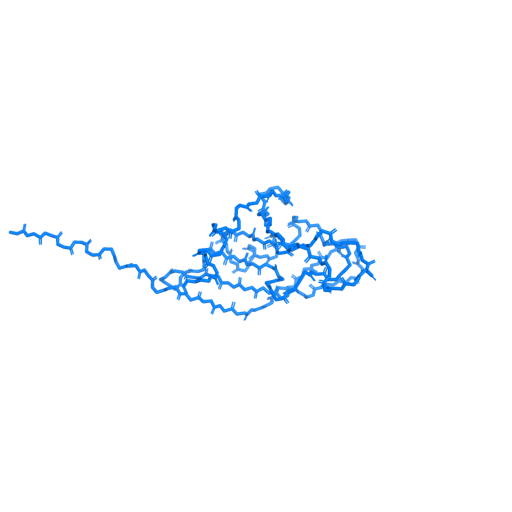91.69 114 VAL A CA 1
ATOM 839 C C . VAL A 1 114 ? 5.884 2.158 7.965 1.00 91.69 114 VAL A C 1
ATOM 841 O O . VAL A 1 114 ? 5.126 1.297 8.418 1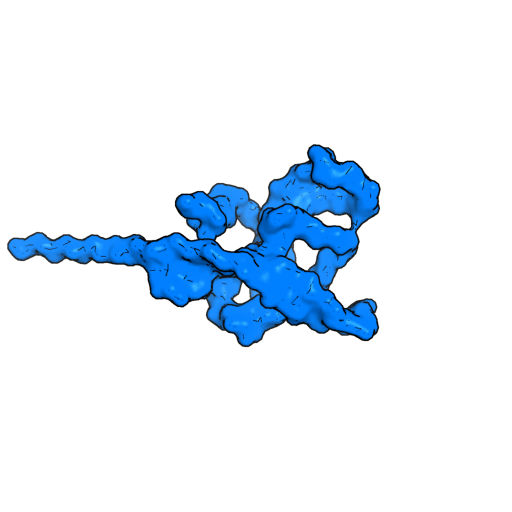.00 91.69 114 VAL A O 1
ATOM 844 N N . THR A 1 115 ? 7.110 2.334 8.455 1.00 89.06 115 THR A N 1
ATOM 845 C CA . THR A 1 115 ? 7.678 1.527 9.544 1.00 89.06 115 THR A CA 1
ATOM 846 C C . THR A 1 115 ? 6.839 1.652 10.812 1.00 89.06 115 THR A C 1
ATOM 848 O O . THR A 1 115 ? 6.558 0.652 11.463 1.00 89.06 115 THR A O 1
ATOM 851 N N . ALA A 1 116 ? 6.335 2.842 11.138 1.00 90.38 116 ALA A N 1
ATOM 852 C CA . ALA A 1 116 ? 5.466 3.034 12.293 1.00 90.38 116 ALA A CA 1
ATOM 853 C C . ALA A 1 116 ? 4.122 2.291 12.179 1.00 90.38 116 ALA A C 1
ATOM 855 O O . ALA A 1 116 ? 3.478 2.062 13.205 1.00 90.38 116 ALA A O 1
ATOM 856 N N . LEU A 1 117 ? 3.672 1.924 10.975 1.00 90.81 117 LEU A N 1
ATOM 857 C CA . LEU A 1 117 ? 2.449 1.143 10.759 1.00 90.81 117 LEU A CA 1
ATOM 858 C C . LEU A 1 117 ? 2.703 -0.365 10.845 1.00 90.81 117 LEU A C 1
ATOM 860 O O . LEU A 1 117 ? 1.894 -1.083 11.435 1.00 90.81 117 LEU A O 1
ATOM 864 N N . PHE A 1 118 ? 3.813 -0.828 10.270 1.00 88.50 118 PHE A N 1
ATOM 865 C CA . PHE A 1 118 ? 4.107 -2.250 10.082 1.00 88.50 118 PHE A CA 1
ATOM 866 C C . PHE A 1 118 ? 5.221 -2.784 10.983 1.00 88.50 118 PHE A C 1
ATOM 868 O O . PHE A 1 118 ? 5.477 -3.967 10.951 1.00 88.50 118 PHE A O 1
ATOM 875 N N . HIS A 1 119 ? 5.887 -1.991 11.813 1.00 81.62 119 HIS A N 1
ATOM 876 C CA . HIS A 1 119 ? 6.930 -2.481 12.724 1.00 81.62 119 HIS A CA 1
ATOM 877 C C . HIS A 1 119 ? 6.827 -1.790 14.098 1.00 81.62 119 HIS A C 1
ATOM 879 O O . HIS A 1 119 ? 7.706 -1.006 14.459 1.00 81.62 119 HIS A O 1
ATOM 885 N N . PRO A 1 120 ? 5.718 -2.011 14.835 1.00 65.25 120 PRO A N 1
ATOM 886 C CA . PRO A 1 120 ? 5.463 -1.373 16.126 1.00 65.25 120 PRO A CA 1
ATOM 887 C C . PRO A 1 120 ? 6.321 -1.909 17.279 1.00 65.25 120 PRO A C 1
ATOM 889 O O . PRO A 1 120 ? 6.736 -3.090 17.237 1.00 65.25 120 PRO A O 1
#

Radius of gyration: 16.29 Å; chains: 1; bounding box: 35×29×59 Å

pLDDT: mean 81.04, std 16.42, range [40.19, 97.12]

Secondary structure (DSSP, 8-state):
---------PPEEEEEEEEEEE-TTSSSEEEEEEEEEEETTEEEEEEESTTSPPSSSPPPHHHHHHHHHHHSTT-EEEEEEESPPTTS-GGGPPEEEEEE-TTS-EEE--HHHHHHHH--

Foldseek 3Di:
DDPPPPPPFFDKDKDKDWWWFDAPVDPDIDIWIKMFIDGNPATAAIETQPVHADADDDGQLQRVVVRVCVVHPPHKYKYWDWPDDHPDDRVPTDIFMFTQDPVSDTHGDDPVVVCVRHPD

Sequence (120 aa):
MTNDARAVAGTRRMETDSITVDSPASTGSTVFPVTTASTGGTVTAVMIAEYGPLAGTSPDGHDLRTAVLDRWPGVRVFERRSTGVSGADPRGYETFYVELESSGCRTDIDTDEVTALFHP